Protein AF-A0A534ZVF5-F1 (afdb_monomer_lite)

Stru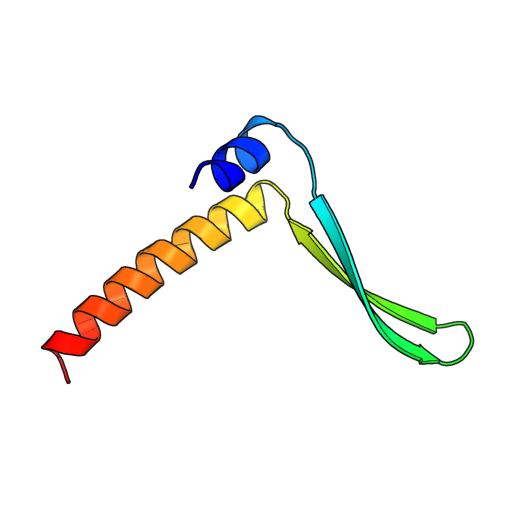cture (mmCIF, N/CA/C/O backbone):
data_AF-A0A534ZVF5-F1
#
_entry.id   AF-A0A534ZVF5-F1
#
loop_
_atom_site.group_PDB
_atom_site.id
_atom_site.type_symbol
_atom_site.label_atom_id
_atom_site.label_alt_id
_atom_site.label_comp_id
_atom_site.label_asym_id
_atom_site.label_entity_id
_atom_site.label_seq_id
_atom_site.pdbx_PDB_ins_code
_atom_site.Cartn_x
_atom_site.Cartn_y
_atom_site.Cartn_z
_atom_site.occupancy
_atom_site.B_iso_or_equiv
_atom_site.auth_seq_id
_atom_site.auth_comp_id
_atom_site.auth_asym_id
_atom_site.auth_atom_id
_atom_site.pdbx_PDB_model_num
ATOM 1 N N . MET A 1 1 ? -9.271 -8.952 -16.190 1.00 50.22 1 MET A N 1
ATOM 2 C CA . MET A 1 1 ? -9.578 -7.628 -16.784 1.00 50.22 1 MET A CA 1
ATOM 3 C C . MET A 1 1 ? -11.070 -7.297 -16.835 1.00 50.22 1 MET A C 1
ATOM 5 O O . MET A 1 1 ? -11.406 -6.160 -16.551 1.00 50.22 1 MET A O 1
ATOM 9 N N . VAL A 1 2 ? -11.969 -8.249 -17.122 1.00 53.56 2 VAL A N 1
ATOM 10 C CA . VAL A 1 2 ? -13.427 -7.988 -17.219 1.00 53.56 2 VAL A CA 1
ATOM 11 C C . VAL A 1 2 ? -14.063 -7.539 -15.887 1.00 53.56 2 VAL A C 1
ATOM 13 O O . VAL A 1 2 ? -14.921 -6.665 -15.881 1.00 53.56 2 VAL A O 1
ATOM 16 N N . VAL A 1 3 ? -13.576 -8.050 -14.750 1.00 54.25 3 VAL A N 1
ATOM 17 C CA . VAL A 1 3 ? -14.095 -7.720 -13.403 1.00 54.25 3 VAL A CA 1
ATOM 18 C C . VAL A 1 3 ? -13.814 -6.264 -12.990 1.00 54.25 3 VAL A C 1
ATOM 20 O O . VAL A 1 3 ? -14.644 -5.624 -12.350 1.00 54.25 3 VAL A O 1
ATOM 23 N N . PHE A 1 4 ? -12.676 -5.697 -13.405 1.00 55.25 4 PHE A N 1
ATOM 24 C CA . PHE A 1 4 ? -12.349 -4.295 -13.118 1.00 55.25 4 PHE A CA 1
ATOM 25 C C . PHE A 1 4 ? -13.237 -3.337 -13.921 1.00 55.25 4 PHE A C 1
ATOM 27 O O . PHE A 1 4 ? -13.701 -2.340 -13.378 1.00 55.25 4 PHE A O 1
ATOM 34 N N . ALA A 1 5 ? -13.558 -3.678 -15.174 1.00 54.69 5 ALA A N 1
ATOM 35 C CA . ALA A 1 5 ? -14.493 -2.898 -15.981 1.00 54.69 5 ALA A CA 1
ATOM 36 C C . ALA A 1 5 ? -15.907 -2.878 -15.369 1.00 54.69 5 ALA A C 1
ATOM 38 O O . ALA A 1 5 ? -16.538 -1.825 -15.351 1.00 54.69 5 ALA A O 1
ATOM 39 N N . SER A 1 6 ? -16.384 -3.991 -14.792 1.00 53.66 6 SER A N 1
ATOM 40 C CA . SER A 1 6 ? -17.700 -4.031 -14.133 1.00 53.66 6 SER A CA 1
ATOM 41 C C . SER A 1 6 ? -17.768 -3.247 -12.817 1.00 53.66 6 SER A C 1
ATOM 43 O O . SER A 1 6 ? -18.820 -2.701 -12.505 1.00 53.66 6 SER A O 1
ATOM 45 N N . VAL A 1 7 ? -16.669 -3.146 -12.058 1.00 56.66 7 VAL A N 1
ATOM 46 C CA . VAL A 1 7 ? -16.620 -2.333 -10.822 1.00 56.66 7 VAL A CA 1
ATOM 47 C C . VAL A 1 7 ? -16.541 -0.839 -11.146 1.00 56.66 7 VAL A C 1
ATOM 49 O O . VAL A 1 7 ? -17.184 -0.029 -10.485 1.00 56.66 7 VAL A O 1
ATOM 52 N N . ILE A 1 8 ? -15.801 -0.475 -12.198 1.00 53.59 8 ILE A N 1
ATOM 53 C CA . ILE A 1 8 ? -15.615 0.920 -12.618 1.00 53.59 8 ILE A CA 1
ATOM 54 C C . ILE A 1 8 ? -16.873 1.477 -13.312 1.00 53.59 8 ILE A C 1
ATOM 56 O O . ILE A 1 8 ? -17.229 2.626 -13.071 1.00 53.59 8 ILE A O 1
ATOM 60 N N . PHE A 1 9 ? -17.575 0.681 -14.133 1.00 52.50 9 PHE A N 1
ATOM 61 C CA . PHE A 1 9 ? -18.781 1.129 -14.854 1.00 52.50 9 PHE A CA 1
ATOM 62 C C . PHE A 1 9 ? -20.111 0.784 -14.162 1.00 52.50 9 PHE A C 1
ATOM 64 O O . PHE A 1 9 ? -21.124 1.401 -14.477 1.00 52.50 9 PHE A O 1
ATOM 71 N N . GLY A 1 10 ? -20.138 -0.186 -13.240 1.00 55.34 10 GLY A N 1
ATOM 72 C CA . GLY A 1 10 ? -21.373 -0.674 -12.610 1.00 55.34 10 GLY A CA 1
ATOM 73 C C . GLY A 1 10 ? -21.732 -0.032 -11.268 1.00 55.34 10 GLY A C 1
ATOM 74 O O . GLY A 1 10 ? -22.828 -0.264 -10.773 1.00 55.34 10 GLY A O 1
ATOM 75 N N . GLY A 1 11 ? -20.834 0.741 -10.644 1.00 52.69 11 GLY A N 1
ATOM 76 C CA . GLY A 1 11 ? -21.098 1.392 -9.349 1.00 52.69 11 GLY A CA 1
ATOM 77 C C . GLY A 1 11 ? -21.310 0.431 -8.167 1.00 52.69 11 GLY A C 1
ATOM 78 O O . GLY A 1 11 ? -21.696 0.864 -7.085 1.00 52.69 11 GLY A O 1
ATOM 79 N N . HIS A 1 12 ? -21.061 -0.868 -8.351 1.00 53.91 12 HIS A N 1
ATOM 80 C CA . HIS A 1 12 ? -21.207 -1.875 -7.307 1.00 53.91 12 HIS A CA 1
ATOM 81 C C . HIS A 1 12 ? -19.948 -1.907 -6.436 1.00 53.91 12 HIS A C 1
ATOM 83 O O . HIS A 1 12 ? -18.919 -2.452 -6.833 1.00 53.91 12 HIS A O 1
ATOM 89 N N . THR A 1 13 ? -20.030 -1.313 -5.246 1.00 57.53 13 THR A N 1
ATOM 90 C CA . THR A 1 13 ? -19.042 -1.487 -4.179 1.00 57.53 13 THR A CA 1
ATOM 91 C C . THR A 1 13 ? -19.104 -2.922 -3.668 1.00 57.53 13 THR A C 1
ATOM 93 O O . THR A 1 13 ? -20.099 -3.351 -3.083 1.00 57.53 13 THR A O 1
ATOM 96 N N . TYR A 1 14 ? -18.036 -3.688 -3.889 1.00 60.16 14 TYR A N 1
ATOM 97 C CA . TYR A 1 14 ? -17.939 -5.046 -3.361 1.00 60.16 14 TYR A CA 1
ATOM 98 C C . TYR A 1 14 ? -17.331 -4.985 -1.963 1.00 60.16 14 TYR A C 1
ATOM 100 O O . TYR A 1 14 ? -16.137 -4.728 -1.802 1.00 60.16 14 TYR A O 1
ATOM 108 N N . HIS A 1 15 ? -18.174 -5.210 -0.956 1.00 59.12 15 HIS A N 1
ATOM 109 C CA . HIS A 1 15 ? -17.758 -5.423 0.425 1.00 59.12 15 HIS A CA 1
ATOM 110 C C . HIS A 1 15 ? -17.580 -6.924 0.651 1.00 59.12 15 HIS A C 1
ATOM 112 O O . HIS A 1 15 ? -18.556 -7.670 0.698 1.00 59.12 15 HIS A O 1
ATOM 118 N N . VAL A 1 16 ? -16.331 -7.371 0.772 1.00 64.75 16 VAL A N 1
ATOM 119 C CA . VAL A 1 16 ? -16.001 -8.767 1.079 1.00 64.75 16 VAL A CA 1
ATOM 120 C C . VAL A 1 16 ? -15.382 -8.815 2.468 1.00 64.75 16 VAL A C 1
ATOM 122 O O . VAL A 1 16 ? -14.210 -8.487 2.644 1.00 64.75 16 VAL A O 1
ATOM 125 N N . THR A 1 17 ? -16.170 -9.207 3.466 1.00 65.44 17 THR A N 1
ATOM 126 C CA . THR A 1 17 ? -15.669 -9.489 4.816 1.00 65.44 17 THR A CA 1
ATOM 127 C C . THR A 1 17 ? -14.976 -10.846 4.801 1.00 65.44 17 THR A C 1
ATOM 129 O O . THR A 1 17 ? -15.609 -11.863 4.534 1.00 65.44 17 THR A O 1
ATOM 132 N N . LEU A 1 18 ? -13.660 -10.852 5.016 1.00 66.75 18 LEU A N 1
ATOM 133 C CA . LEU A 1 18 ? -12.841 -12.061 4.938 1.00 66.75 18 LEU A CA 1
ATOM 134 C C . LEU A 1 18 ? -12.808 -12.809 6.262 1.00 66.75 18 LEU A C 1
ATOM 136 O O . LEU A 1 18 ? -13.048 -14.012 6.290 1.00 66.75 18 LEU A O 1
ATOM 140 N N . TYR A 1 19 ? -12.464 -12.107 7.342 1.00 62.31 19 TYR A N 1
ATOM 141 C CA . TYR A 1 19 ? -12.385 -12.687 8.677 1.00 62.31 19 TYR A CA 1
ATOM 142 C C . TYR A 1 19 ? -12.359 -11.605 9.766 1.00 62.31 19 TYR A C 1
ATOM 144 O O . TYR A 1 19 ? -11.908 -10.479 9.540 1.00 62.31 19 TYR A O 1
ATOM 152 N N . GLU A 1 20 ? -12.826 -11.954 10.966 1.00 68.06 20 GLU A N 1
ATOM 153 C CA . GLU A 1 20 ? -12.681 -11.125 12.166 1.00 68.06 20 GLU A CA 1
ATOM 154 C C . GLU A 1 20 ? -11.257 -11.245 12.707 1.00 68.06 20 GLU A C 1
ATOM 156 O O . GLU A 1 20 ? -10.842 -12.304 13.172 1.00 68.06 20 GLU A O 1
ATOM 161 N N . TRP A 1 21 ? -10.484 -10.164 12.611 1.00 71.88 21 TRP A N 1
ATOM 162 C CA . TRP A 1 21 ? -9.077 -10.149 13.008 1.00 71.88 21 TRP A CA 1
ATOM 163 C C . TRP A 1 21 ? -8.897 -10.001 14.513 1.00 71.88 21 TRP A C 1
ATOM 165 O O . TRP A 1 21 ? -8.048 -10.668 15.100 1.00 71.88 21 TRP A O 1
ATOM 175 N N . ILE A 1 22 ? -9.693 -9.136 15.141 1.00 73.00 22 ILE A N 1
ATOM 176 C CA . ILE A 1 22 ? -9.653 -8.915 16.587 1.00 73.00 22 ILE A CA 1
ATOM 177 C C . ILE A 1 22 ? -11.081 -8.925 17.108 1.00 73.00 22 ILE A C 1
ATOM 179 O O . ILE A 1 22 ? -11.901 -8.113 16.687 1.00 73.00 22 ILE A O 1
ATOM 183 N N . VAL A 1 23 ? -11.340 -9.813 18.064 1.00 70.06 23 VAL A N 1
ATOM 184 C CA . VAL A 1 23 ? -12.564 -9.825 18.864 1.00 70.06 23 VAL A CA 1
ATOM 185 C C . VAL A 1 23 ? -12.155 -9.626 20.319 1.00 70.06 23 VAL A C 1
ATOM 187 O O . VAL A 1 23 ? -11.569 -10.512 20.939 1.00 70.06 23 VAL A O 1
ATOM 190 N N . ALA A 1 24 ? -12.423 -8.437 20.855 1.00 76.00 24 ALA A N 1
ATOM 191 C CA . ALA A 1 24 ? -12.167 -8.080 22.246 1.00 76.00 24 ALA A CA 1
ATOM 192 C C . ALA A 1 24 ? -13.476 -7.611 22.899 1.00 76.00 24 ALA A C 1
ATOM 194 O O . ALA A 1 24 ? -13.806 -6.425 22.892 1.00 76.00 24 ALA A O 1
ATOM 195 N N . GLY A 1 25 ? -14.245 -8.558 23.444 1.00 76.69 25 GLY A N 1
ATOM 196 C CA . GLY A 1 25 ? -15.538 -8.282 24.076 1.00 76.69 25 GLY A CA 1
ATOM 197 C C . GLY A 1 25 ? -16.554 -7.728 23.074 1.00 76.69 25 GLY A C 1
ATOM 198 O O . GLY A 1 25 ? -17.058 -8.474 22.249 1.00 76.69 25 GLY A O 1
ATOM 199 N N . SER A 1 26 ? -16.847 -6.427 23.148 1.00 76.25 26 SER A N 1
ATOM 200 C CA . SER A 1 26 ? -17.728 -5.710 22.211 1.00 76.25 26 SER A CA 1
ATOM 201 C C . SER A 1 26 ? -16.996 -5.070 21.022 1.00 76.25 26 SER A C 1
ATOM 203 O O . SER A 1 26 ? -17.638 -4.474 20.157 1.00 76.25 26 SER A O 1
ATOM 205 N N . PHE A 1 27 ? -15.665 -5.155 20.965 1.00 71.00 27 PHE A N 1
ATOM 206 C CA . PHE A 1 27 ? -14.865 -4.590 19.883 1.00 71.00 27 PHE A CA 1
ATOM 207 C C . PHE A 1 27 ? -14.541 -5.661 18.841 1.00 71.00 27 PHE A C 1
ATOM 209 O O . PHE A 1 27 ? -13.755 -6.572 19.101 1.00 71.00 27 PHE A O 1
ATOM 216 N N . HIS A 1 28 ? -15.154 -5.532 17.665 1.00 71.81 28 HIS A N 1
ATOM 217 C CA . HIS A 1 28 ? -14.998 -6.447 16.539 1.00 71.81 28 HIS A CA 1
ATOM 218 C C . HIS A 1 28 ? -14.301 -5.723 15.385 1.00 71.81 28 HIS A C 1
ATOM 220 O O . HIS A 1 28 ? -14.899 -4.883 14.710 1.00 71.81 28 HIS A O 1
ATOM 226 N N . VAL A 1 29 ? -13.031 -6.042 15.144 1.00 74.06 29 VAL A N 1
ATOM 227 C CA . VAL A 1 29 ? -12.290 -5.559 13.973 1.00 74.06 29 VAL A CA 1
ATOM 228 C C . VAL A 1 29 ? -12.394 -6.605 12.881 1.00 74.06 29 VAL A C 1
ATOM 230 O O . VAL A 1 29 ? -11.700 -7.622 12.886 1.00 74.06 29 VAL A O 1
ATOM 233 N N . ASN A 1 30 ? -13.277 -6.328 11.933 1.00 72.88 30 ASN A N 1
ATOM 234 C CA . ASN A 1 30 ? -13.488 -7.142 10.750 1.00 72.88 30 ASN A CA 1
ATOM 235 C C . ASN A 1 30 ? -12.511 -6.720 9.649 1.00 72.88 30 ASN A C 1
ATOM 237 O O . ASN A 1 30 ? -12.554 -5.574 9.197 1.00 72.88 30 ASN A O 1
ATOM 241 N N . ILE A 1 31 ? -11.671 -7.639 9.166 1.00 72.31 31 ILE A N 1
ATOM 242 C CA . ILE A 1 31 ? -10.929 -7.409 7.924 1.00 72.31 31 ILE A CA 1
ATOM 243 C C . ILE A 1 31 ? -11.910 -7.596 6.776 1.00 72.31 31 ILE A C 1
ATOM 245 O O . ILE A 1 31 ? -12.323 -8.707 6.436 1.00 72.31 31 ILE A O 1
ATOM 249 N N . SER A 1 32 ? -12.305 -6.465 6.203 1.00 68.69 32 SER A N 1
ATOM 250 C CA . SER A 1 32 ? -13.177 -6.398 5.040 1.00 68.69 32 SER A CA 1
ATOM 251 C C . SER A 1 32 ? -12.444 -5.701 3.907 1.00 68.69 32 SER A C 1
ATOM 253 O O . SER A 1 32 ? -11.910 -4.608 4.091 1.00 68.69 32 SER A O 1
ATOM 255 N N . PHE A 1 33 ? -12.427 -6.321 2.731 1.00 68.81 33 PHE A N 1
ATOM 256 C CA . PHE A 1 33 ? -12.016 -5.644 1.513 1.00 68.81 33 PHE A CA 1
ATOM 257 C C . PHE A 1 33 ? -13.186 -4.831 0.982 1.00 68.81 33 PHE A C 1
ATOM 259 O O . PHE A 1 33 ? -14.250 -5.370 0.677 1.00 68.81 33 PHE A O 1
ATOM 266 N N . LEU A 1 34 ? -12.964 -3.526 0.880 1.00 74.75 34 LEU A N 1
ATOM 267 C CA . LEU A 1 34 ? -13.842 -2.605 0.185 1.00 74.75 34 LEU A CA 1
ATOM 268 C C . LEU A 1 34 ? -13.204 -2.335 -1.173 1.00 74.75 34 LEU A C 1
ATOM 270 O O . LEU A 1 34 ? -12.175 -1.669 -1.260 1.00 74.75 34 LEU A O 1
ATOM 274 N N . VAL A 1 35 ? -13.796 -2.897 -2.224 1.00 72.25 35 VAL A N 1
ATOM 275 C CA . VAL A 1 35 ? -13.369 -2.634 -3.598 1.00 72.25 35 VAL A CA 1
ATOM 276 C C . VAL A 1 35 ? -14.384 -1.690 -4.228 1.00 72.25 35 VAL A C 1
ATOM 278 O O . VAL A 1 35 ? -15.474 -2.100 -4.630 1.00 72.25 35 VAL A O 1
ATOM 281 N N . ASP A 1 36 ? -14.025 -0.410 -4.269 1.00 74.00 36 ASP A N 1
ATOM 282 C CA . ASP A 1 36 ? -14.752 0.647 -4.967 1.00 74.00 36 ASP A CA 1
ATOM 283 C C . ASP A 1 36 ? -14.089 0.984 -6.315 1.00 74.00 36 ASP A C 1
ATOM 285 O O . ASP A 1 36 ? -13.023 0.466 -6.662 1.00 74.00 36 ASP A O 1
ATOM 289 N N . GLY A 1 37 ? -14.727 1.857 -7.102 1.00 74.69 37 GLY A N 1
ATOM 290 C CA . GLY A 1 37 ? -14.214 2.270 -8.413 1.00 74.69 37 GLY A CA 1
ATOM 291 C C . GLY A 1 37 ? -12.817 2.906 -8.355 1.00 74.69 37 GLY A C 1
ATOM 292 O O . GLY A 1 37 ? -12.002 2.668 -9.247 1.00 74.69 37 GLY A O 1
ATOM 293 N N . LEU A 1 38 ? -12.501 3.651 -7.286 1.00 81.38 38 LEU A N 1
ATOM 294 C CA . LEU A 1 38 ? -11.175 4.240 -7.079 1.00 81.38 38 LEU A CA 1
ATOM 295 C C . LEU A 1 38 ? -10.115 3.168 -6.780 1.00 81.38 38 LEU A C 1
ATOM 297 O O . LEU A 1 38 ? -9.074 3.132 -7.439 1.00 81.38 38 LEU A O 1
ATOM 301 N N . THR A 1 39 ? -10.387 2.258 -5.841 1.00 78.94 39 THR A N 1
ATOM 302 C CA . THR A 1 39 ? -9.489 1.138 -5.512 1.00 78.94 39 THR A CA 1
ATOM 303 C C . THR A 1 39 ? -9.278 0.233 -6.724 1.00 78.94 39 THR A C 1
ATOM 305 O O . THR A 1 39 ? -8.156 -0.196 -6.985 1.00 78.94 39 THR A O 1
ATOM 308 N N . ALA A 1 40 ? -10.319 -0.001 -7.528 1.00 80.25 40 ALA A N 1
ATOM 309 C CA . ALA A 1 40 ? -10.223 -0.749 -8.779 1.00 80.25 40 ALA A CA 1
ATOM 310 C C . ALA A 1 40 ? -9.244 -0.103 -9.779 1.00 80.25 40 ALA A C 1
ATOM 312 O O . ALA A 1 40 ? -8.419 -0.806 -10.368 1.00 80.25 40 ALA A O 1
ATOM 313 N N . MET A 1 41 ? -9.289 1.225 -9.942 1.00 82.25 41 MET A N 1
ATOM 314 C CA . MET A 1 41 ? -8.350 1.955 -10.803 1.00 82.25 41 MET A CA 1
ATOM 315 C 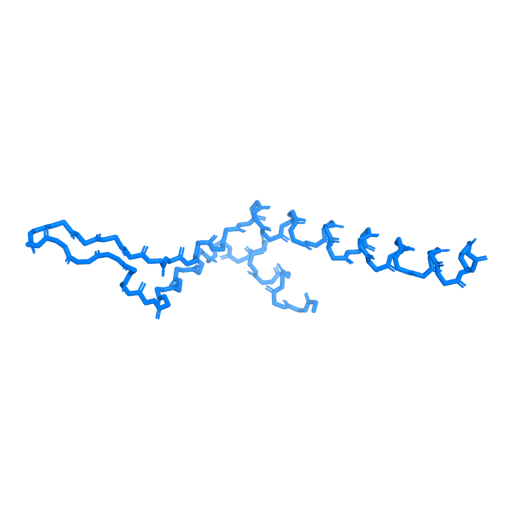C . MET A 1 41 ? -6.911 1.872 -10.275 1.00 82.25 41 MET A C 1
ATOM 317 O O . MET A 1 41 ? -5.987 1.610 -11.047 1.00 82.25 41 MET A O 1
ATOM 321 N N . LEU A 1 42 ? -6.713 2.030 -8.963 1.00 87.44 42 LEU A N 1
ATOM 322 C CA . LEU A 1 42 ? -5.392 1.916 -8.334 1.00 87.44 42 LEU A CA 1
ATOM 323 C C . LEU A 1 42 ? -4.797 0.512 -8.500 1.00 87.44 42 LEU A C 1
ATOM 325 O O . LEU A 1 42 ? -3.633 0.379 -8.877 1.00 87.44 42 LEU A O 1
ATOM 329 N N . LEU A 1 43 ? -5.595 -0.539 -8.298 1.00 86.12 43 LEU A N 1
ATOM 330 C CA . LEU A 1 43 ? -5.164 -1.926 -8.496 1.00 86.12 43 LEU A CA 1
ATOM 331 C C . LEU A 1 43 ? -4.762 -2.213 -9.953 1.00 86.12 43 LEU A C 1
ATOM 333 O O . LEU A 1 43 ? -3.807 -2.956 -10.196 1.00 86.1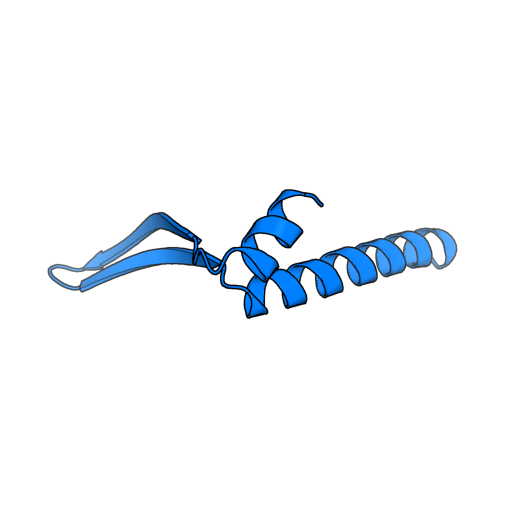2 43 LEU A O 1
ATOM 337 N N . LEU A 1 44 ? -5.439 -1.601 -10.931 1.00 85.44 44 LEU A N 1
ATOM 338 C CA . LEU A 1 44 ? -5.075 -1.711 -12.348 1.00 85.44 44 LEU A CA 1
ATOM 339 C C . LEU A 1 44 ? -3.695 -1.091 -12.611 1.00 85.44 44 LEU A C 1
ATOM 341 O O . LEU A 1 44 ? -2.836 -1.727 -13.225 1.00 85.44 44 LEU A O 1
ATOM 345 N N . VAL A 1 45 ? -3.455 0.119 -12.099 1.00 90.12 45 VAL A N 1
ATOM 346 C CA . VAL A 1 45 ? -2.162 0.803 -12.250 1.00 90.12 45 VAL A CA 1
ATOM 347 C C . VAL A 1 45 ? -1.045 0.006 -11.576 1.00 90.12 45 VAL A C 1
ATOM 349 O O . VAL A 1 45 ? -0.032 -0.280 -12.213 1.00 90.12 45 VAL A O 1
ATOM 352 N N . VAL A 1 46 ? -1.241 -0.415 -10.324 1.00 92.25 46 VAL A N 1
ATOM 353 C CA . VAL A 1 46 ? -0.233 -1.159 -9.551 1.00 92.25 46 VAL A CA 1
ATOM 354 C C . VAL A 1 46 ? 0.114 -2.491 -10.213 1.00 92.25 46 VAL A C 1
ATOM 356 O O . VAL A 1 46 ? 1.291 -2.815 -10.337 1.00 92.25 46 VAL A O 1
ATOM 359 N N . SER A 1 47 ? -0.879 -3.249 -10.684 1.00 89.62 47 SER A N 1
ATOM 360 C CA . SER A 1 47 ? -0.622 -4.528 -11.362 1.00 89.62 47 SER A CA 1
ATOM 361 C C . SER A 1 47 ? 0.107 -4.348 -12.695 1.00 89.62 47 SER A C 1
ATOM 363 O O . SER A 1 47 ? 1.032 -5.102 -12.989 1.00 89.62 47 SER A O 1
ATOM 365 N N . THR A 1 48 ? -0.246 -3.322 -13.474 1.00 90.44 48 THR A N 1
ATOM 366 C CA . THR A 1 48 ? 0.389 -3.054 -14.775 1.00 90.44 48 THR A CA 1
ATOM 367 C C . TH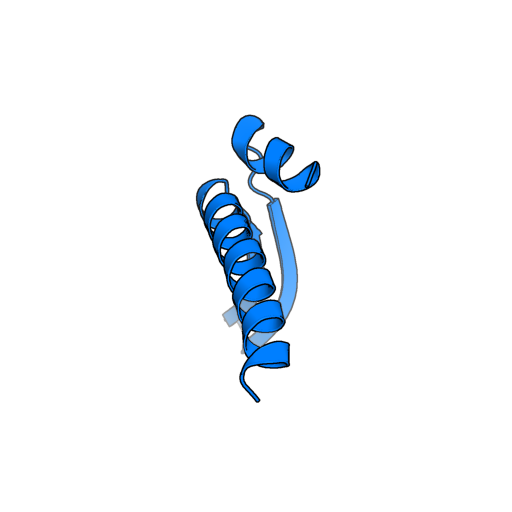R A 1 48 ? 1.831 -2.581 -14.605 1.00 90.44 48 THR A C 1
ATOM 369 O O . THR A 1 48 ? 2.742 -3.126 -15.226 1.00 90.44 48 THR A O 1
ATOM 372 N N . VAL A 1 49 ? 2.061 -1.596 -13.732 1.00 93.75 49 VAL A N 1
ATOM 373 C CA . VAL A 1 49 ? 3.408 -1.076 -13.458 1.00 93.75 49 VAL A CA 1
ATOM 374 C C . VAL A 1 49 ? 4.261 -2.139 -12.768 1.00 93.75 49 VAL A C 1
ATOM 376 O O . VAL A 1 49 ? 5.407 -2.335 -13.154 1.00 93.75 49 VAL A O 1
ATOM 379 N N . GLY A 1 50 ? 3.705 -2.884 -11.808 1.00 92.31 50 GLY A N 1
ATOM 380 C CA . GLY A 1 50 ? 4.406 -3.976 -11.130 1.00 92.31 50 GLY A CA 1
ATOM 381 C C . GLY A 1 50 ? 4.840 -5.093 -12.083 1.00 92.31 50 GLY A C 1
ATOM 382 O O . GLY A 1 50 ? 5.956 -5.599 -11.956 1.00 92.31 50 GLY A O 1
ATOM 383 N N . PHE A 1 51 ? 4.006 -5.427 -13.073 1.00 91.12 51 PHE A N 1
ATOM 384 C CA . PHE A 1 51 ? 4.360 -6.366 -14.139 1.00 91.12 51 PHE A CA 1
ATOM 385 C C . PHE A 1 51 ? 5.504 -5.833 -15.012 1.00 91.12 51 PHE A C 1
ATOM 387 O O . PHE A 1 51 ? 6.478 -6.546 -15.246 1.00 91.12 51 PHE A O 1
ATOM 394 N N . LEU A 1 52 ? 5.435 -4.565 -15.436 1.00 91.94 52 LEU A N 1
ATOM 395 C CA . LEU A 1 52 ? 6.501 -3.928 -16.219 1.00 91.94 52 LEU A CA 1
ATOM 396 C C . LEU A 1 52 ? 7.827 -3.867 -15.450 1.00 91.94 52 LEU A C 1
ATOM 398 O O . LEU A 1 52 ? 8.877 -4.145 -16.025 1.00 91.94 52 LEU A O 1
ATOM 402 N N . VAL A 1 53 ? 7.785 -3.559 -14.151 1.00 92.75 53 VAL A N 1
ATOM 403 C CA . VAL A 1 53 ? 8.973 -3.549 -13.285 1.00 92.75 53 VAL A CA 1
ATOM 404 C C . VAL A 1 53 ? 9.558 -4.952 -13.136 1.00 92.75 53 VAL A C 1
ATOM 406 O O . VAL A 1 53 ? 10.773 -5.098 -13.218 1.00 92.75 53 VAL A O 1
ATOM 409 N N . HIS A 1 54 ? 8.728 -5.989 -12.980 1.00 88.94 54 HIS A N 1
ATOM 410 C CA . HIS A 1 54 ? 9.213 -7.373 -12.947 1.00 88.94 54 HIS A CA 1
ATOM 411 C C . HIS A 1 54 ? 9.935 -7.746 -14.244 1.00 88.94 54 HIS A C 1
ATOM 413 O O . HIS A 1 54 ? 11.054 -8.253 -14.195 1.00 88.94 54 HIS A O 1
ATOM 419 N N . VAL A 1 55 ? 9.346 -7.430 -15.400 1.00 91.75 55 VAL A N 1
ATOM 420 C CA . VAL 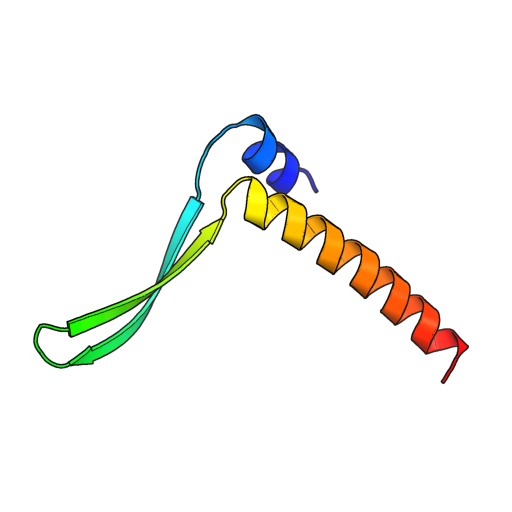A 1 55 ? 9.983 -7.669 -16.705 1.00 91.75 55 VAL A CA 1
ATOM 421 C C . VAL A 1 55 ? 11.299 -6.898 -16.828 1.00 91.75 55 VAL A C 1
ATOM 423 O O . VAL A 1 55 ? 12.297 -7.462 -17.266 1.00 91.75 55 VAL A O 1
ATOM 426 N N . TYR A 1 56 ? 11.330 -5.638 -16.391 1.00 89.81 56 TYR A N 1
ATOM 427 C CA . TYR A 1 56 ? 12.548 -4.830 -16.383 1.00 89.81 56 TYR A CA 1
ATOM 428 C C . TYR A 1 56 ? 13.637 -5.428 -15.479 1.00 89.81 56 TYR A C 1
ATOM 430 O O . TYR A 1 56 ? 14.797 -5.499 -15.877 1.00 89.81 56 TYR A O 1
ATOM 438 N N . SER A 1 57 ? 13.270 -5.914 -14.288 1.00 86.56 57 SER A N 1
ATOM 439 C CA . SER A 1 57 ? 14.234 -6.499 -13.351 1.00 86.56 57 SER A CA 1
ATOM 440 C C . SER A 1 57 ? 14.899 -7.777 -13.868 1.00 86.56 57 SER A C 1
ATOM 442 O O . SER A 1 57 ? 16.058 -7.994 -13.543 1.00 86.56 57 SER A O 1
ATOM 444 N N . ILE A 1 58 ? 14.229 -8.568 -14.720 1.00 87.62 58 ILE A N 1
ATOM 445 C CA . ILE A 1 58 ? 14.809 -9.783 -15.332 1.00 87.62 58 ILE A CA 1
ATOM 446 C C . ILE A 1 58 ? 15.988 -9.446 -16.255 1.00 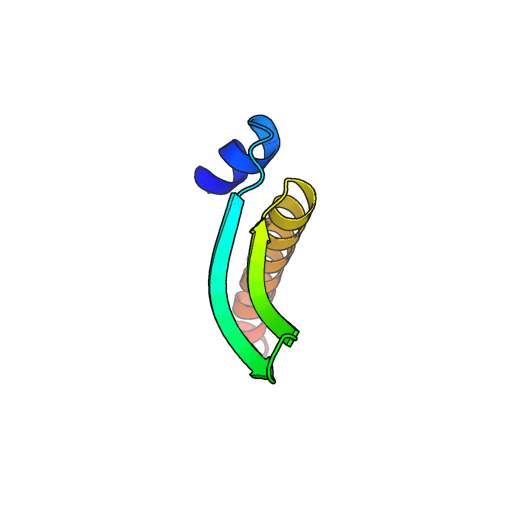87.62 58 ILE A C 1
ATOM 448 O O . ILE A 1 58 ? 16.898 -10.250 -16.411 1.00 87.62 58 ILE A O 1
ATOM 452 N N . GLY A 1 59 ? 15.950 -8.287 -16.915 1.00 77.75 59 GLY A N 1
ATOM 453 C CA . GLY A 1 59 ? 17.023 -7.856 -17.813 1.00 77.75 59 GLY A CA 1
ATOM 454 C C . GLY A 1 59 ? 18.115 -7.030 -17.132 1.00 77.75 59 GLY A C 1
ATOM 455 O O . GLY A 1 59 ? 19.182 -6.852 -17.713 1.00 77.75 59 GLY A O 1
ATOM 456 N N . TYR A 1 60 ? 17.839 -6.483 -15.946 1.00 76.94 60 TYR A N 1
ATOM 457 C CA . TYR A 1 60 ? 18.761 -5.601 -15.228 1.00 76.94 60 TYR A CA 1
ATOM 458 C C . TYR A 1 60 ? 19.608 -6.333 -14.176 1.00 76.94 60 TYR A C 1
ATOM 460 O O . TYR A 1 60 ? 20.736 -5.909 -13.922 1.00 76.94 60 TYR A O 1
ATOM 468 N N . MET A 1 61 ? 19.071 -7.389 -13.551 1.00 69.12 61 MET A N 1
ATOM 469 C CA . MET A 1 61 ? 19.787 -8.232 -12.579 1.00 69.12 61 MET A CA 1
ATOM 470 C C . MET A 1 61 ? 20.266 -9.529 -13.219 1.00 69.12 61 MET A C 1
ATOM 472 O O . MET A 1 61 ? 21.395 -9.943 -12.878 1.00 69.12 61 MET A O 1
#

pLDDT: mean 73.18, std 13.22, range [50.22, 93.75]

Secondary structure (DSSP, 8-state):
-HHHHHHHHH---EEEEEEEEEEETTEEEEEEEEE-HHHHHHHHHHHHHHHHHHHHHHHH-

Foldseek 3Di:
DVVLVCQQPVQDFDWAFDDFPDDDPPDTDTPIDTDHNVNSVVVVVCVVVVVVVVVVVVVVD

Radius of gyration: 16.81 Å; chains: 1; bounding box: 41×17×42 Å

Sequence (61 aa):
MVVFASVIFGGHTYHVTLYEWIVAGSFHVNISFLVDGLTAMLLLVVSTVGFLVHVYSIGYM